Protein AF-A0A8H6PD65-F1 (afdb_monomer_lite)

Radius of gyration: 14.55 Å; chains: 1; bounding box: 28×23×47 Å

Foldseek 3Di:
DLVPDDPVDDNLVSLVVLLVVLLVVLVVCVVVLVLVSSLVSLVSSCVSPVEPNLSSLLSNLVSCVSVVVLVVSLVSLVSSCVRHPCPDPSNVSSVVSNVVSVVSVVVVD

pLDDT: mean 91.51, std 6.31, range [61.69, 97.69]

Sequence (109 aa):
MALSRPGWEPVNLVRDELSGLYANRSQAYMAQQAWPEGMIDAKASCDCKPVANVKAWWRAGKCLAEMGRWEEAKTILERGLDVEGKTGEGGKELGSLLEEVEQRLQKSA

InterPro domains:
  IPR011990 Tetratricopeptide-like helical domain superfamily [G3DSA:1.25.40.10] (9-109)
  IPR011990 Tetratricopeptide-like helical domain superfamily [SSF48452] (21-94)

Structure (mmCIF, N/CA/C/O backbone):
data_AF-A0A8H6PD65-F1
#
_entry.id   AF-A0A8H6PD65-F1
#
loop_
_atom_site.group_PDB
_atom_site.id
_atom_site.type_symbol
_atom_site.label_atom_id
_atom_site.label_alt_id
_atom_site.label_comp_id
_atom_site.label_asym_id
_atom_site.label_entity_id
_atom_site.label_seq_id
_atom_site.pdbx_PDB_ins_code
_atom_site.Cartn_x
_atom_site.Cartn_y
_atom_site.Cartn_z
_atom_site.occupancy
_atom_site.B_iso_or_equiv
_atom_site.auth_seq_id
_atom_site.auth_comp_id
_atom_site.auth_asym_id
_atom_site.auth_atom_id
_atom_site.pdbx_PDB_model_num
ATOM 1 N N . MET A 1 1 ? 3.379 2.632 -24.706 1.00 64.88 1 MET A N 1
ATOM 2 C CA . MET A 1 1 ? 3.125 2.866 -23.268 1.00 64.88 1 MET A CA 1
ATOM 3 C C . MET A 1 1 ? 2.822 1.515 -22.642 1.00 64.88 1 MET A C 1
ATOM 5 O O . MET A 1 1 ? 1.927 0.879 -23.167 1.00 64.88 1 MET A O 1
ATOM 9 N N . ALA A 1 2 ? 3.569 1.059 -21.631 1.00 76.62 2 ALA A N 1
ATOM 10 C CA . ALA A 1 2 ? 3.418 -0.171 -20.832 1.00 76.62 2 ALA A CA 1
ATOM 11 C C . ALA A 1 2 ? 2.586 -1.342 -21.416 1.00 76.62 2 ALA A C 1
ATOM 13 O O . ALA A 1 2 ? 3.149 -2.364 -21.789 1.00 76.62 2 ALA A O 1
ATOM 14 N N . LEU A 1 3 ? 1.257 -1.206 -21.527 1.00 80.94 3 LEU A N 1
ATOM 15 C CA . LEU A 1 3 ? 0.339 -2.215 -22.089 1.00 80.94 3 LEU A CA 1
ATOM 16 C C . LEU A 1 3 ? 0.468 -2.440 -23.605 1.00 80.94 3 LEU A C 1
ATOM 18 O O . LEU A 1 3 ? 0.057 -3.474 -24.115 1.00 80.94 3 LEU A O 1
ATOM 22 N N . SER A 1 4 ? 1.021 -1.475 -24.336 1.00 87.56 4 SER A N 1
ATOM 23 C CA . SER A 1 4 ? 1.242 -1.546 -25.783 1.00 87.56 4 SER A CA 1
ATOM 24 C C . SER A 1 4 ? 2.636 -2.074 -26.144 1.00 87.56 4 SER A C 1
ATOM 26 O O . SER A 1 4 ? 3.071 -1.894 -27.282 1.00 87.56 4 SER A O 1
ATOM 28 N N . ARG A 1 5 ? 3.389 -2.607 -25.171 1.00 84.25 5 ARG A N 1
ATOM 29 C CA . ARG A 1 5 ? 4.723 -3.164 -25.413 1.00 84.25 5 ARG A CA 1
ATOM 30 C C . ARG A 1 5 ? 4.602 -4.533 -26.102 1.00 84.25 5 ARG A C 1
ATOM 32 O O . ARG A 1 5 ? 3.703 -5.300 -25.754 1.00 84.25 5 ARG A O 1
ATOM 39 N N . PRO A 1 6 ? 5.465 -4.856 -27.080 1.00 87.75 6 PRO A N 1
ATOM 40 C CA . PRO A 1 6 ? 5.439 -6.158 -27.737 1.00 87.75 6 PRO A CA 1
ATOM 41 C C . PRO A 1 6 ? 5.691 -7.312 -26.758 1.00 87.75 6 PRO A C 1
ATOM 43 O O . PRO A 1 6 ? 6.579 -7.238 -25.915 1.00 87.75 6 PRO A O 1
ATOM 46 N N . GLY A 1 7 ? 4.959 -8.419 -26.908 1.00 84.69 7 GLY A N 1
ATOM 47 C CA . GLY A 1 7 ? 5.035 -9.562 -25.983 1.00 84.69 7 GLY A CA 1
ATOM 48 C C . GLY A 1 7 ? 6.356 -10.344 -25.994 1.00 84.69 7 GLY A C 1
ATOM 49 O O . GLY A 1 7 ? 6.547 -11.214 -25.152 1.00 84.69 7 GLY A O 1
ATOM 50 N N . TRP A 1 8 ? 7.259 -10.055 -26.935 1.00 88.56 8 TRP A N 1
ATOM 51 C CA . TRP A 1 8 ? 8.604 -10.638 -26.984 1.00 88.56 8 TRP A CA 1
ATOM 52 C C . TRP A 1 8 ? 9.633 -9.850 -26.157 1.00 88.56 8 TRP A C 1
ATOM 54 O O . TRP A 1 8 ? 10.756 -10.317 -25.978 1.00 88.56 8 TRP A O 1
ATOM 64 N N . GLU A 1 9 ? 9.281 -8.663 -25.656 1.00 89.56 9 GLU A N 1
ATOM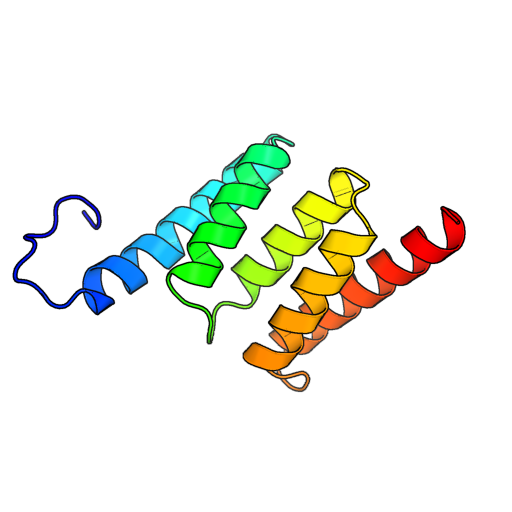 65 C CA . GLU A 1 9 ? 10.161 -7.875 -24.795 1.00 89.56 9 GLU A CA 1
ATOM 66 C C . GLU A 1 9 ? 10.194 -8.408 -23.351 1.00 89.56 9 GLU A C 1
ATOM 68 O O . GLU A 1 9 ? 9.246 -9.052 -22.892 1.00 89.56 9 GLU A O 1
ATOM 73 N N . PRO A 1 10 ? 11.258 -8.104 -22.582 1.00 90.12 10 PRO A N 1
ATOM 74 C CA . PRO A 1 10 ? 11.329 -8.474 -21.175 1.00 90.12 10 PRO A CA 1
ATOM 75 C C . PRO A 1 10 ? 10.150 -7.921 -20.364 1.00 90.12 10 PRO A C 1
ATOM 77 O O . PRO A 1 10 ? 9.956 -6.709 -20.255 1.00 90.12 10 PRO A O 1
ATOM 80 N N . VAL A 1 11 ? 9.415 -8.821 -19.707 1.00 88.06 11 VAL A N 1
ATOM 81 C CA . VAL A 1 11 ? 8.220 -8.501 -18.902 1.00 88.06 11 VAL A CA 1
ATOM 82 C C . VAL A 1 11 ? 8.515 -7.493 -17.784 1.00 88.06 11 VAL A C 1
ATOM 84 O O . VAL A 1 11 ? 7.639 -6.721 -17.398 1.00 88.06 11 VAL A O 1
ATOM 87 N N . ASN A 1 12 ? 9.753 -7.447 -17.288 1.00 88.81 12 ASN A N 1
ATOM 88 C CA . ASN A 1 12 ? 10.156 -6.507 -16.241 1.00 88.81 12 ASN A CA 1
ATOM 89 C C . ASN A 1 12 ? 9.974 -5.042 -16.662 1.00 88.81 12 ASN A C 1
ATOM 91 O O . ASN A 1 12 ? 9.527 -4.245 -15.847 1.00 88.81 12 ASN A O 1
ATOM 95 N N . LEU A 1 13 ? 10.215 -4.705 -17.935 1.00 88.50 13 LEU A N 1
ATOM 96 C CA . LEU A 1 13 ? 10.014 -3.342 -18.440 1.00 88.50 13 LEU A CA 1
ATOM 97 C C . LEU A 1 13 ? 8.540 -2.930 -18.351 1.00 88.50 13 LEU A C 1
ATOM 99 O O . LEU A 1 13 ? 8.219 -1.826 -17.918 1.00 88.50 13 LEU A O 1
ATOM 103 N N . VAL A 1 14 ? 7.638 -3.848 -18.710 1.00 90.88 14 VAL A N 1
ATOM 104 C CA . VAL A 1 14 ? 6.190 -3.642 -18.584 1.00 90.88 14 VAL A CA 1
ATOM 105 C C . VAL A 1 14 ? 5.806 -3.474 -17.114 1.00 90.88 14 VAL A C 1
ATOM 107 O O . VAL A 1 14 ? 5.077 -2.546 -16.778 1.00 90.88 14 VAL A O 1
ATOM 110 N N . ARG A 1 15 ? 6.306 -4.341 -16.225 1.00 90.38 15 ARG A N 1
ATOM 111 C CA . ARG A 1 15 ? 5.983 -4.305 -14.788 1.00 90.38 15 ARG A CA 1
ATOM 112 C C . ARG A 1 15 ? 6.464 -3.030 -14.107 1.00 90.38 15 ARG A C 1
ATOM 114 O O . ARG A 1 15 ? 5.715 -2.460 -13.315 1.00 90.38 15 ARG A O 1
ATOM 121 N N . ASP A 1 16 ? 7.668 -2.565 -14.425 1.00 89.88 16 ASP A N 1
ATOM 122 C CA . ASP A 1 16 ? 8.207 -1.329 -13.862 1.00 89.88 16 ASP A CA 1
ATOM 123 C C . ASP A 1 16 ? 7.357 -0.122 -14.278 1.00 89.88 16 ASP A C 1
ATOM 125 O O . ASP A 1 16 ? 6.920 0.640 -13.413 1.00 89.88 16 ASP A O 1
ATOM 129 N N . GLU A 1 17 ? 7.030 0.011 -15.568 1.00 90.81 17 GLU A N 1
ATOM 130 C CA . GLU A 1 17 ? 6.158 1.090 -16.051 1.00 90.81 17 GLU A CA 1
ATOM 131 C C . GLU A 1 17 ? 4.745 1.006 -15.442 1.00 90.81 17 GLU A C 1
ATOM 133 O O . GLU A 1 17 ? 4.198 2.012 -14.983 1.00 90.81 17 GLU A O 1
ATOM 138 N N . LEU A 1 18 ? 4.157 -0.195 -15.391 1.00 92.44 18 LEU A N 1
ATOM 139 C CA . LEU A 1 18 ? 2.821 -0.412 -14.831 1.00 92.44 18 LEU A CA 1
ATOM 140 C C . LEU A 1 18 ? 2.749 -0.087 -13.341 1.00 92.44 18 LEU A C 1
ATOM 142 O O . LEU A 1 18 ? 1.769 0.517 -12.908 1.00 92.44 18 LEU A O 1
ATOM 146 N N . SER A 1 19 ? 3.772 -0.441 -12.558 1.00 93.56 19 SER A N 1
ATOM 147 C CA . SER A 1 19 ? 3.779 -0.186 -11.114 1.00 93.56 19 SER A CA 1
ATOM 148 C C . SER A 1 19 ? 3.584 1.299 -10.792 1.00 93.56 19 SER A C 1
ATOM 150 O O . SER A 1 19 ? 2.754 1.639 -9.944 1.00 93.56 19 SER A O 1
ATOM 152 N N . GLY A 1 20 ? 4.268 2.186 -11.522 1.00 91.94 20 GLY A N 1
ATOM 153 C CA . GLY A 1 20 ? 4.154 3.634 -11.360 1.00 91.94 20 GLY A CA 1
ATOM 154 C C . GLY A 1 20 ? 2.798 4.169 -11.814 1.00 91.94 20 GLY A C 1
ATOM 155 O O . GLY A 1 20 ? 2.189 4.985 -11.121 1.00 91.94 20 GLY A O 1
ATOM 156 N N . LEU A 1 21 ? 2.287 3.677 -12.947 1.00 94.12 21 LEU A N 1
ATOM 157 C CA . LEU A 1 21 ? 0.979 4.078 -13.471 1.00 94.12 21 LEU A CA 1
ATOM 158 C C . LEU A 1 21 ? -0.159 3.702 -12.515 1.00 94.12 21 LEU A C 1
ATOM 160 O O . LEU A 1 21 ? -0.987 4.555 -12.194 1.00 94.12 21 LEU A O 1
ATOM 164 N N . TYR A 1 22 ? -0.169 2.467 -12.009 1.00 96.00 22 TYR A N 1
ATOM 165 C CA . TYR A 1 22 ? -1.160 2.020 -11.031 1.00 96.00 22 TYR A CA 1
ATOM 166 C C . TYR A 1 22 ? -1.051 2.788 -9.710 1.00 96.00 22 TYR A C 1
ATOM 168 O O . TYR A 1 22 ? -2.066 3.212 -9.164 1.00 96.00 22 TYR A O 1
ATOM 176 N N . ALA A 1 23 ? 0.164 3.056 -9.222 1.00 94.56 23 ALA A N 1
ATOM 177 C CA . ALA A 1 23 ? 0.362 3.841 -8.004 1.00 94.56 23 ALA A CA 1
ATOM 178 C C . ALA A 1 23 ? -0.186 5.275 -8.134 1.00 94.56 23 ALA A C 1
ATOM 180 O O . ALA A 1 23 ? -0.818 5.790 -7.208 1.00 94.56 23 ALA A O 1
ATOM 181 N N . ASN A 1 24 ? 0.035 5.915 -9.285 1.00 95.25 24 ASN A N 1
ATOM 182 C CA . ASN A 1 24 ? -0.453 7.266 -9.555 1.00 95.25 24 ASN A CA 1
ATOM 183 C C . ASN A 1 24 ? -1.975 7.296 -9.727 1.00 95.25 24 ASN A C 1
ATOM 185 O O . ASN A 1 24 ? -2.637 8.186 -9.194 1.00 95.25 24 ASN A O 1
ATOM 189 N N . ARG A 1 25 ? -2.544 6.308 -10.429 1.00 96.12 25 ARG A N 1
ATOM 190 C CA . ARG A 1 25 ? -3.996 6.202 -10.612 1.00 96.12 25 ARG A CA 1
ATOM 191 C C . ARG A 1 25 ? -4.712 5.905 -9.292 1.00 96.12 25 ARG A C 1
ATOM 193 O O . ARG A 1 25 ? -5.695 6.571 -8.984 1.00 96.12 25 ARG A O 1
ATOM 200 N N . SER A 1 26 ? -4.142 5.035 -8.456 1.00 96.94 26 SER A N 1
ATOM 201 C CA . SER A 1 26 ? -4.598 4.803 -7.080 1.00 96.94 26 SER A CA 1
ATOM 202 C C . SER A 1 26 ? -4.657 6.105 -6.274 1.00 96.94 26 SER A C 1
ATOM 204 O O . SER A 1 26 ? -5.675 6.404 -5.655 1.00 96.94 26 SER A O 1
ATOM 206 N N . GLN A 1 27 ? -3.615 6.941 -6.343 1.00 95.94 27 GLN A N 1
ATOM 207 C CA . GLN A 1 27 ? -3.611 8.240 -5.663 1.00 95.94 27 GLN A CA 1
ATOM 208 C C . GLN A 1 27 ? -4.724 9.176 -6.157 1.00 95.94 27 GLN A C 1
ATOM 210 O O . GLN A 1 27 ? -5.339 9.874 -5.351 1.00 95.94 27 GLN A O 1
ATOM 215 N N . ALA A 1 28 ? -4.997 9.191 -7.463 1.00 97.56 28 ALA A N 1
ATOM 216 C CA . ALA A 1 28 ? -6.082 9.987 -8.031 1.00 97.56 28 ALA A CA 1
ATOM 217 C C . ALA A 1 28 ? -7.468 9.491 -7.579 1.00 97.56 28 ALA A C 1
ATOM 219 O O . ALA A 1 28 ? -8.358 10.305 -7.333 1.00 97.56 28 ALA A O 1
ATOM 220 N N . TYR A 1 29 ? -7.653 8.177 -7.426 1.00 97.69 29 TYR A N 1
ATOM 221 C CA . TYR A 1 29 ? -8.882 7.614 -6.863 1.00 97.69 29 TYR A CA 1
ATOM 222 C C . TYR A 1 29 ? -9.039 7.932 -5.375 1.00 97.69 29 TYR A C 1
ATOM 224 O O . TYR A 1 29 ? -10.119 8.338 -4.955 1.00 97.69 29 TYR A O 1
ATOM 232 N N . MET A 1 30 ? -7.959 7.863 -4.593 1.00 96.69 30 MET A N 1
ATOM 233 C CA . MET A 1 30 ? -7.975 8.276 -3.184 1.00 96.69 30 MET A CA 1
ATOM 234 C C . MET A 1 30 ? -8.374 9.746 -3.015 1.00 96.69 30 MET A C 1
ATOM 236 O O . MET A 1 30 ? -9.151 10.068 -2.122 1.00 96.69 30 MET A O 1
ATOM 240 N N . ALA A 1 31 ? -7.894 10.638 -3.889 1.00 96.56 31 ALA A N 1
ATOM 241 C CA . ALA A 1 31 ? -8.279 12.052 -3.868 1.00 96.56 31 ALA A CA 1
ATOM 242 C C . ALA A 1 31 ? -9.780 12.270 -4.147 1.00 96.56 31 ALA A C 1
ATOM 244 O O . ALA A 1 31 ? -10.358 13.243 -3.674 1.00 96.56 31 ALA A O 1
ATOM 245 N N . GLN A 1 32 ? -10.409 11.353 -4.885 1.00 97.06 32 GLN A N 1
ATOM 246 C CA . GLN A 1 32 ? -11.848 11.338 -5.160 1.00 97.06 32 GLN A CA 1
ATOM 247 C C . GLN A 1 32 ? -12.646 10.520 -4.133 1.00 97.06 32 GLN A C 1
ATOM 249 O O . GLN A 1 32 ? -13.851 10.364 -4.298 1.00 97.06 32 GLN A O 1
ATOM 254 N N . GLN A 1 33 ? -11.992 9.978 -3.098 1.00 95.12 33 GLN A N 1
ATOM 255 C CA . GLN A 1 33 ? -12.591 9.058 -2.122 1.00 95.12 33 GLN A CA 1
ATOM 256 C C . GLN A 1 33 ? -13.180 7.779 -2.756 1.00 95.12 33 GLN A C 1
ATOM 258 O O . GLN A 1 33 ? -14.012 7.097 -2.161 1.00 95.12 33 GLN A O 1
ATOM 263 N N . ALA A 1 34 ? -12.711 7.417 -3.953 1.00 97.00 34 ALA A N 1
ATOM 264 C CA . ALA A 1 34 ? -13.026 6.166 -4.634 1.00 97.00 34 ALA A CA 1
ATOM 265 C C . ALA A 1 34 ? -12.128 5.042 -4.081 1.00 97.00 34 ALA A C 1
ATOM 267 O O . ALA A 1 34 ? -11.155 4.605 -4.703 1.00 97.00 34 ALA A O 1
ATOM 268 N N . TRP A 1 35 ? -12.388 4.644 -2.832 1.00 96.25 35 TRP A N 1
ATOM 269 C CA . TRP A 1 35 ? -11.543 3.704 -2.085 1.00 96.25 35 TRP A CA 1
ATOM 270 C C . TRP A 1 35 ? -11.456 2.294 -2.694 1.00 96.25 35 TRP A C 1
ATOM 272 O O . TRP A 1 35 ? -10.351 1.742 -2.698 1.00 96.25 35 TRP A O 1
ATOM 282 N N . PRO A 1 36 ? -12.541 1.689 -3.221 1.00 96.12 36 PRO A N 1
ATOM 283 C CA . PRO A 1 36 ? -12.466 0.367 -3.843 1.00 96.12 36 PRO A CA 1
ATOM 284 C C . PRO A 1 36 ? -11.536 0.339 -5.063 1.00 96.12 36 PRO A C 1
ATOM 286 O O . PRO A 1 36 ? -10.672 -0.534 -5.167 1.00 96.12 36 PRO A O 1
ATOM 289 N N . GLU A 1 37 ? -11.663 1.319 -5.954 1.00 95.88 37 GLU A N 1
ATOM 290 C CA . GLU A 1 37 ? -10.851 1.462 -7.161 1.00 95.88 37 GLU A CA 1
ATOM 291 C C . GLU A 1 37 ? -9.395 1.770 -6.802 1.00 95.88 37 GLU A C 1
ATOM 293 O O . GLU A 1 37 ? -8.471 1.136 -7.321 1.00 95.88 37 GLU A O 1
ATOM 298 N N . GLY A 1 38 ? -9.187 2.682 -5.846 1.00 96.44 38 GLY A N 1
ATOM 299 C CA . GLY A 1 38 ? -7.864 3.018 -5.325 1.00 96.44 38 GLY A CA 1
ATOM 300 C C . GLY A 1 38 ? -7.141 1.818 -4.710 1.00 96.44 38 GLY A C 1
ATOM 301 O O . GLY A 1 38 ? -5.934 1.664 -4.911 1.00 96.44 38 GLY A O 1
ATOM 302 N N . MET A 1 39 ? -7.874 0.941 -4.019 1.00 96.31 39 MET A N 1
ATOM 303 C CA . MET A 1 39 ? -7.348 -0.287 -3.419 1.00 96.31 39 MET A CA 1
ATOM 304 C C . MET A 1 39 ? -6.913 -1.305 -4.476 1.00 96.31 39 MET A C 1
ATOM 306 O O . MET A 1 39 ? -5.826 -1.872 -4.356 1.00 96.31 39 MET A O 1
ATOM 310 N N . ILE A 1 40 ? -7.727 -1.522 -5.514 1.00 96.56 40 ILE A N 1
ATOM 311 C CA . ILE A 1 40 ? -7.405 -2.462 -6.598 1.00 96.56 40 ILE A CA 1
ATOM 312 C C . ILE A 1 40 ? -6.141 -2.009 -7.331 1.00 96.56 40 ILE A C 1
ATOM 314 O O . ILE A 1 40 ? -5.232 -2.811 -7.547 1.00 96.56 40 ILE A O 1
ATOM 318 N N . ASP A 1 41 ? -6.041 -0.718 -7.646 1.00 96.31 41 ASP A N 1
ATOM 319 C CA . ASP A 1 41 ? -4.858 -0.163 -8.299 1.00 96.31 41 ASP A CA 1
ATOM 320 C C . ASP A 1 41 ? -3.614 -0.225 -7.408 1.00 96.31 41 ASP A C 1
ATOM 322 O O . ASP A 1 41 ? -2.528 -0.565 -7.878 1.00 96.31 41 ASP A O 1
ATOM 326 N N . ALA A 1 42 ? -3.750 0.054 -6.111 1.00 96.06 42 ALA A N 1
ATOM 327 C CA . ALA A 1 42 ? -2.632 -0.059 -5.182 1.00 96.06 42 ALA A CA 1
ATOM 328 C C . ALA A 1 42 ? -2.111 -1.504 -5.105 1.00 96.06 42 ALA A C 1
ATOM 330 O O . ALA A 1 42 ? -0.903 -1.723 -5.202 1.00 96.06 42 ALA A O 1
ATOM 331 N N . LYS A 1 43 ? -3.011 -2.496 -5.027 1.00 95.06 43 LYS A N 1
ATOM 332 C CA . LYS A 1 43 ? -2.647 -3.922 -5.064 1.00 95.06 43 LYS A CA 1
ATOM 333 C C . LYS A 1 43 ? -1.970 -4.308 -6.377 1.00 95.06 43 LYS A C 1
ATOM 335 O O . LYS A 1 43 ? -0.907 -4.920 -6.345 1.00 95.06 43 LYS A O 1
ATOM 340 N N . ALA A 1 44 ? -2.518 -3.884 -7.515 1.00 95.38 44 ALA A N 1
ATOM 341 C CA . ALA A 1 44 ? -1.913 -4.139 -8.821 1.00 95.38 44 ALA A CA 1
ATOM 342 C C . ALA A 1 44 ? -0.502 -3.531 -8.931 1.00 95.38 44 ALA A C 1
ATOM 344 O O . ALA A 1 44 ? 0.393 -4.139 -9.519 1.00 95.38 44 ALA A O 1
ATOM 345 N N . SER A 1 45 ? -0.274 -2.357 -8.329 1.00 95.25 45 SER A N 1
ATOM 346 C CA . SER A 1 45 ? 1.058 -1.749 -8.242 1.00 95.25 45 SER A CA 1
ATOM 347 C C . SER A 1 45 ? 2.028 -2.590 -7.400 1.00 95.25 45 SER A C 1
ATOM 349 O O . SER A 1 45 ? 3.147 -2.847 -7.854 1.00 95.25 45 SER A O 1
ATOM 351 N N . CYS A 1 46 ? 1.598 -3.071 -6.226 1.00 93.81 46 CYS A N 1
ATOM 352 C CA . CYS A 1 46 ? 2.382 -3.980 -5.379 1.00 93.81 46 CYS A CA 1
ATOM 353 C C . CYS A 1 46 ? 2.718 -5.294 -6.102 1.00 93.81 46 CYS A C 1
ATOM 355 O O . CYS A 1 46 ? 3.855 -5.755 -6.045 1.00 93.81 46 CYS A O 1
ATOM 357 N N . ASP A 1 47 ? 1.764 -5.874 -6.832 1.00 92.19 47 ASP A N 1
ATOM 358 C CA . ASP A 1 47 ? 1.984 -7.106 -7.595 1.00 92.19 47 ASP A CA 1
ATOM 359 C C . ASP A 1 47 ? 2.952 -6.884 -8.765 1.00 92.19 47 ASP A C 1
ATOM 361 O O . ASP A 1 47 ? 3.790 -7.738 -9.067 1.00 92.19 47 ASP A O 1
ATOM 365 N N . CYS A 1 48 ? 2.896 -5.717 -9.416 1.00 92.38 48 CYS A N 1
ATOM 366 C CA . CYS A 1 48 ? 3.844 -5.359 -10.469 1.00 92.38 48 CYS A CA 1
ATOM 367 C C . CYS A 1 48 ? 5.265 -5.224 -9.915 1.00 92.38 48 CYS A C 1
ATOM 369 O O . CYS A 1 48 ? 6.188 -5.812 -10.484 1.00 92.38 48 CYS A O 1
ATOM 371 N N . LYS A 1 49 ? 5.427 -4.499 -8.804 1.00 91.81 49 LYS A N 1
ATOM 372 C CA . LYS A 1 49 ? 6.713 -4.246 -8.155 1.00 91.81 49 LYS A CA 1
ATOM 373 C C . LYS A 1 49 ? 6.555 -4.316 -6.630 1.00 91.81 49 LYS A C 1
ATOM 375 O O . LYS A 1 49 ? 6.135 -3.325 -6.030 1.00 91.81 49 LYS A O 1
ATOM 380 N N . PRO A 1 50 ? 6.891 -5.463 -6.011 1.00 86.50 50 PRO A N 1
ATOM 381 C CA . PRO A 1 50 ? 6.666 -5.659 -4.581 1.00 86.50 50 PRO A CA 1
ATOM 382 C C . PRO A 1 50 ? 7.715 -4.977 -3.700 1.00 86.50 50 PRO A C 1
ATOM 384 O O . PRO A 1 50 ? 7.380 -4.630 -2.575 1.00 86.50 50 PRO A O 1
ATOM 387 N N . VAL A 1 51 ? 8.943 -4.790 -4.205 1.00 88.31 51 VAL A N 1
ATOM 388 C CA . VAL A 1 51 ? 10.093 -4.218 -3.479 1.00 88.31 51 VAL A CA 1
ATOM 389 C C . VAL A 1 51 ? 10.372 -2.790 -3.950 1.00 88.31 51 VAL A C 1
ATOM 391 O O . VAL A 1 51 ? 10.292 -2.506 -5.150 1.00 88.31 51 VAL A O 1
ATOM 394 N N . ALA A 1 52 ? 10.784 -1.919 -3.028 1.00 86.44 52 ALA A N 1
ATOM 395 C CA . ALA A 1 52 ? 11.019 -0.495 -3.253 1.00 86.44 52 ALA A CA 1
ATOM 396 C C . ALA A 1 52 ? 9.754 0.246 -3.730 1.00 86.44 52 ALA A C 1
ATOM 398 O O . ALA A 1 52 ? 9.827 1.180 -4.533 1.00 86.44 52 ALA A O 1
ATOM 399 N N . ASN A 1 53 ? 8.585 -0.184 -3.249 1.00 89.88 53 ASN A N 1
ATOM 400 C CA . ASN A 1 53 ? 7.269 0.356 -3.578 1.00 89.88 53 ASN A CA 1
ATOM 401 C C . ASN A 1 53 ? 6.405 0.596 -2.327 1.00 89.88 53 ASN A C 1
ATOM 403 O O . ASN A 1 53 ? 5.202 0.329 -2.294 1.00 89.88 53 ASN A O 1
ATOM 407 N N . VAL A 1 54 ? 7.022 1.163 -1.290 1.00 92.50 54 VAL A N 1
ATOM 408 C CA . VAL A 1 54 ? 6.381 1.549 -0.020 1.00 92.50 54 VAL A CA 1
ATOM 409 C C . VAL A 1 54 ? 5.049 2.278 -0.230 1.00 92.50 54 VAL A C 1
ATOM 411 O O . VAL A 1 54 ? 4.047 1.968 0.411 1.00 92.50 54 VAL A O 1
ATOM 414 N N . LYS A 1 55 ? 5.006 3.240 -1.160 1.00 92.69 55 LYS A N 1
ATOM 415 C CA . LYS A 1 55 ? 3.814 4.069 -1.374 1.00 92.69 55 LYS A CA 1
ATOM 416 C C . LYS A 1 55 ? 2.618 3.259 -1.876 1.00 92.69 55 LYS A C 1
ATOM 418 O O . LYS A 1 55 ? 1.490 3.632 -1.577 1.00 92.69 55 LYS A O 1
ATOM 423 N N . ALA A 1 56 ? 2.819 2.195 -2.654 1.00 94.75 56 ALA A N 1
ATOM 424 C CA . ALA A 1 56 ? 1.708 1.345 -3.083 1.00 94.75 56 ALA A CA 1
ATOM 425 C C . ALA A 1 56 ? 1.126 0.559 -1.901 1.00 94.75 56 ALA A C 1
ATOM 427 O O . ALA A 1 56 ? -0.089 0.580 -1.706 1.00 94.75 56 ALA A O 1
ATOM 428 N N . TRP A 1 57 ? 1.986 -0.022 -1.056 1.00 95.25 57 TRP A N 1
ATOM 429 C CA . TRP A 1 57 ? 1.572 -0.707 0.173 1.00 95.25 57 TRP A CA 1
ATOM 430 C C . TRP A 1 57 ? 0.796 0.222 1.110 1.00 95.25 57 TRP A C 1
ATOM 432 O O . TRP A 1 57 ? -0.281 -0.134 1.592 1.00 95.25 57 TRP A O 1
ATOM 442 N N . TRP A 1 58 ? 1.291 1.449 1.293 1.00 95.69 58 TRP A N 1
ATOM 443 C CA . TRP A 1 58 ? 0.642 2.452 2.134 1.00 95.69 58 TRP A CA 1
ATOM 444 C C . TRP A 1 58 ? -0.738 2.842 1.595 1.00 95.69 58 TRP A C 1
ATOM 446 O O . TRP A 1 58 ? -1.719 2.853 2.337 1.00 95.69 58 TRP A O 1
ATOM 456 N N . ARG A 1 59 ? -0.850 3.095 0.282 1.00 96.25 59 ARG A N 1
ATOM 457 C CA . ARG A 1 59 ? -2.136 3.418 -0.359 1.00 96.25 59 ARG A CA 1
ATOM 458 C C . ARG A 1 59 ? -3.133 2.265 -0.255 1.00 96.25 59 ARG A C 1
ATOM 460 O O . ARG A 1 59 ? -4.302 2.516 0.026 1.00 96.25 59 ARG A O 1
ATOM 467 N N . ALA A 1 60 ? -2.684 1.020 -0.429 1.00 95.94 60 ALA A N 1
ATOM 468 C CA . ALA A 1 60 ? -3.535 -0.161 -0.288 1.00 95.94 60 ALA A CA 1
ATOM 469 C C . ALA A 1 60 ? -4.093 -0.284 1.139 1.00 95.94 60 ALA A C 1
ATOM 471 O O . ALA A 1 60 ? -5.302 -0.452 1.312 1.00 95.94 60 ALA A O 1
ATOM 472 N N . GLY A 1 61 ? -3.229 -0.138 2.151 1.00 95.75 61 GLY A N 1
ATOM 473 C CA . GLY A 1 61 ? -3.629 -0.150 3.558 1.00 95.75 61 GLY A CA 1
ATOM 474 C C . GLY A 1 61 ? -4.583 0.994 3.903 1.00 95.75 61 GLY A C 1
ATOM 475 O O . GLY A 1 61 ? -5.626 0.759 4.509 1.00 95.75 61 GLY A O 1
ATOM 476 N N . LYS A 1 62 ? -4.290 2.217 3.442 1.00 96.38 62 LYS A N 1
ATOM 477 C CA . LYS A 1 62 ? -5.137 3.390 3.694 1.00 96.38 62 LYS A CA 1
ATOM 478 C C . LYS A 1 62 ? -6.519 3.242 3.059 1.00 96.38 62 LYS A C 1
ATOM 480 O O . LYS A 1 62 ? -7.509 3.503 3.727 1.00 96.38 62 LYS A O 1
ATOM 485 N N . CYS A 1 63 ? -6.616 2.762 1.818 1.00 96.94 63 CYS A N 1
ATOM 486 C CA . CYS A 1 63 ? -7.918 2.526 1.186 1.00 96.94 63 CYS A CA 1
ATOM 487 C C . CYS A 1 63 ? -8.754 1.485 1.948 1.00 96.94 63 CYS A C 1
ATOM 489 O O . CYS A 1 63 ? -9.959 1.660 2.099 1.00 96.94 63 CYS A O 1
ATOM 491 N N . LEU A 1 64 ? -8.134 0.406 2.443 1.00 95.69 64 LEU A N 1
ATOM 492 C CA . LEU A 1 64 ? -8.837 -0.601 3.249 1.00 95.69 64 LEU A CA 1
ATOM 493 C C . LEU A 1 64 ? -9.299 -0.050 4.598 1.00 95.69 64 LEU A C 1
ATOM 495 O O . LEU A 1 64 ? -10.425 -0.331 5.009 1.00 95.69 64 LEU A O 1
ATOM 499 N N . ALA A 1 65 ? -8.464 0.766 5.240 1.00 95.19 65 ALA A N 1
ATOM 500 C CA . ALA A 1 65 ? -8.799 1.462 6.475 1.00 95.19 65 ALA A CA 1
ATOM 501 C C . ALA A 1 65 ? -10.019 2.384 6.293 1.00 95.19 65 ALA A C 1
ATOM 503 O O . ALA A 1 65 ? -10.969 2.305 7.065 1.00 95.19 65 ALA A O 1
ATOM 504 N N . GLU A 1 66 ? -10.053 3.191 5.228 1.00 95.19 66 GLU A N 1
ATOM 505 C CA . GLU A 1 66 ? -11.190 4.084 4.938 1.00 95.19 66 GLU A CA 1
ATOM 506 C C . GLU A 1 66 ? -12.479 3.321 4.576 1.00 95.19 66 GLU A C 1
ATOM 508 O O . GLU A 1 66 ? -13.581 3.806 4.821 1.00 95.19 66 GLU A O 1
ATOM 513 N N . MET A 1 67 ? -12.368 2.093 4.058 1.00 94.00 67 MET A N 1
ATOM 514 C CA . MET A 1 67 ? -13.515 1.195 3.853 1.00 94.00 67 MET A CA 1
ATOM 515 C C . MET A 1 67 ? -13.974 0.477 5.136 1.00 94.00 67 MET A C 1
ATOM 517 O O . MET A 1 67 ? -14.914 -0.315 5.081 1.00 94.00 67 MET A O 1
ATOM 521 N N . GLY A 1 68 ? -13.308 0.686 6.277 1.00 92.88 68 GLY A N 1
ATOM 522 C CA . GLY A 1 68 ? -13.594 -0.015 7.532 1.00 92.88 68 GLY A CA 1
ATOM 523 C C . GLY A 1 68 ? -13.165 -1.488 7.544 1.00 92.88 68 GLY A C 1
ATOM 524 O O . GLY A 1 68 ? -13.527 -2.235 8.451 1.00 92.88 68 GLY A O 1
ATOM 525 N N . ARG A 1 69 ? -12.387 -1.932 6.550 1.00 94.81 69 ARG A N 1
ATOM 526 C CA . ARG A 1 69 ? -11.881 -3.309 6.429 1.00 94.81 69 ARG A CA 1
ATOM 527 C C . ARG A 1 69 ? -10.555 -3.440 7.173 1.00 94.81 69 ARG A C 1
ATOM 529 O O . ARG A 1 69 ? -9.501 -3.653 6.574 1.00 94.81 69 ARG A O 1
ATOM 536 N N . TRP A 1 70 ? -10.616 -3.264 8.489 1.00 94.19 70 TRP A N 1
ATOM 537 C CA . TRP A 1 70 ? -9.445 -3.115 9.357 1.00 94.19 70 TRP A CA 1
ATOM 538 C C . TRP A 1 70 ? -8.541 -4.356 9.399 1.00 94.19 70 TRP A C 1
ATOM 540 O O . TRP A 1 70 ? -7.322 -4.215 9.344 1.00 94.19 70 TRP A O 1
ATOM 550 N N . GLU A 1 71 ? -9.111 -5.565 9.434 1.00 94.00 71 GLU A N 1
ATOM 551 C CA . GLU A 1 71 ? -8.324 -6.811 9.433 1.00 94.00 71 GLU A CA 1
ATOM 552 C C . GLU A 1 71 ? -7.498 -6.960 8.152 1.00 94.00 71 GLU A C 1
ATOM 554 O O . GLU A 1 71 ? -6.301 -7.232 8.195 1.00 94.00 71 GLU A O 1
ATOM 559 N N . GLU A 1 72 ? -8.111 -6.702 6.997 1.00 94.62 72 GLU A N 1
ATOM 560 C CA . GLU A 1 72 ? -7.407 -6.766 5.717 1.00 94.62 72 GLU A CA 1
ATOM 561 C C . GLU A 1 72 ? -6.357 -5.664 5.583 1.00 94.62 72 GLU A C 1
ATOM 563 O O . GLU A 1 72 ? -5.281 -5.903 5.029 1.00 94.62 72 GLU A O 1
ATOM 568 N N . ALA A 1 73 ? -6.650 -4.460 6.089 1.00 94.81 73 ALA A N 1
ATOM 569 C CA . ALA A 1 73 ? -5.689 -3.364 6.122 1.00 94.81 73 ALA A CA 1
ATOM 570 C C . ALA A 1 73 ? -4.442 -3.763 6.924 1.00 94.81 73 ALA A C 1
ATOM 572 O O . ALA A 1 73 ? -3.324 -3.565 6.446 1.00 94.81 73 ALA A O 1
ATOM 573 N N . LYS A 1 74 ? -4.636 -4.394 8.090 1.00 95.44 74 LYS A N 1
ATOM 574 C CA . LYS A 1 74 ? -3.555 -4.916 8.931 1.00 95.44 74 LYS A CA 1
ATOM 575 C C . LYS A 1 74 ? -2.690 -5.914 8.159 1.00 95.44 74 LYS A C 1
ATOM 577 O O . LYS A 1 74 ? -1.488 -5.697 8.031 1.00 95.44 74 LYS A O 1
ATOM 582 N N . THR A 1 75 ? -3.300 -6.944 7.569 1.00 95.69 75 THR A N 1
ATOM 583 C CA . THR A 1 75 ? -2.564 -7.984 6.831 1.00 95.69 75 THR A CA 1
ATOM 584 C C . THR A 1 75 ? -1.745 -7.414 5.668 1.00 95.69 75 THR A C 1
ATOM 586 O O . THR A 1 75 ? -0.624 -7.858 5.418 1.00 95.69 75 THR A O 1
ATOM 589 N N . ILE A 1 76 ? -2.273 -6.422 4.942 1.00 94.75 76 ILE A N 1
ATOM 590 C CA . ILE A 1 76 ? -1.531 -5.789 3.842 1.00 94.75 76 ILE A CA 1
ATOM 591 C C . ILE A 1 76 ? -0.343 -4.976 4.350 1.00 94.75 76 ILE A C 1
ATOM 593 O O . ILE A 1 76 ? 0.728 -5.037 3.747 1.00 94.75 76 ILE A O 1
ATOM 597 N N . LEU A 1 77 ? -0.517 -4.217 5.430 1.00 94.50 77 LEU A N 1
ATOM 598 C CA . LEU A 1 77 ? 0.545 -3.383 5.987 1.00 94.50 77 LEU A CA 1
ATOM 599 C C . LEU A 1 77 ? 1.660 -4.225 6.616 1.00 94.50 77 LEU A C 1
ATOM 601 O O . LEU A 1 77 ? 2.831 -3.925 6.393 1.00 94.50 77 LEU A O 1
ATOM 605 N N . GLU A 1 78 ? 1.319 -5.314 7.309 1.00 94.75 78 GLU A N 1
ATOM 606 C CA . GLU A 1 78 ? 2.292 -6.295 7.811 1.00 94.75 78 GLU A CA 1
ATOM 607 C C . GLU A 1 78 ? 3.115 -6.890 6.664 1.00 94.75 78 GLU A C 1
ATOM 609 O O . GLU A 1 78 ? 4.345 -6.853 6.696 1.00 94.75 78 GLU A O 1
ATOM 614 N N . ARG A 1 79 ? 2.447 -7.328 5.588 1.00 93.62 79 ARG A N 1
ATOM 615 C CA . ARG A 1 79 ? 3.133 -7.838 4.395 1.00 93.62 79 ARG A CA 1
ATOM 616 C C . ARG A 1 79 ? 4.028 -6.780 3.745 1.00 93.62 79 ARG A C 1
ATOM 618 O O . ARG A 1 79 ? 5.128 -7.103 3.307 1.00 93.62 79 ARG A O 1
ATOM 625 N N . GLY A 1 80 ? 3.579 -5.527 3.681 1.00 91.94 80 GLY A N 1
ATOM 626 C CA . GLY A 1 80 ? 4.383 -4.416 3.173 1.00 91.94 80 GLY A CA 1
ATOM 627 C C . GLY A 1 80 ? 5.648 -4.183 4.004 1.00 91.94 80 GLY A C 1
ATOM 628 O O . GLY A 1 80 ? 6.723 -3.992 3.441 1.00 91.94 80 GLY A O 1
ATOM 629 N N . LEU A 1 81 ? 5.547 -4.265 5.334 1.00 92.81 81 LEU A N 1
ATOM 630 C CA . LEU A 1 81 ? 6.689 -4.142 6.247 1.00 92.81 81 LEU A CA 1
ATOM 631 C C . LEU A 1 81 ? 7.684 -5.297 6.122 1.00 92.81 81 LEU A C 1
ATOM 633 O O . LEU A 1 81 ? 8.890 -5.066 6.229 1.00 92.81 81 LEU A O 1
ATOM 637 N N . ASP A 1 82 ? 7.198 -6.516 5.892 1.00 92.25 82 ASP A N 1
ATOM 638 C CA . ASP A 1 82 ? 8.054 -7.687 5.687 1.00 92.25 82 A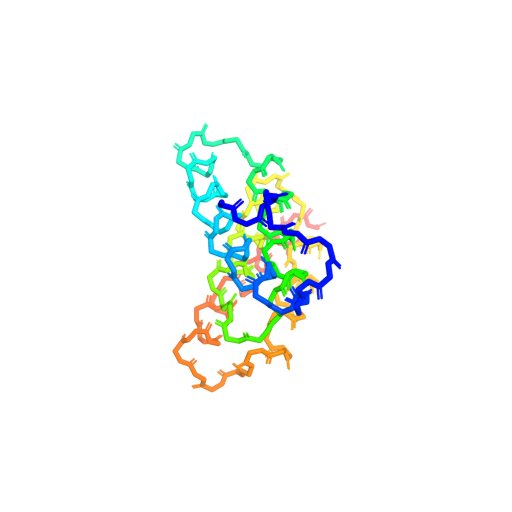SP A CA 1
ATOM 639 C C . ASP A 1 82 ? 8.857 -7.589 4.380 1.00 92.25 82 ASP A C 1
ATOM 641 O O . ASP A 1 8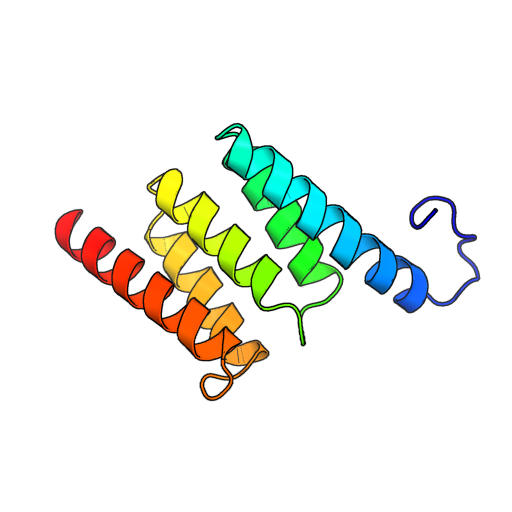2 ? 9.993 -8.057 4.317 1.00 92.25 82 ASP A O 1
ATOM 645 N N . VAL A 1 83 ? 8.291 -6.954 3.346 1.00 90.38 83 VAL A N 1
ATOM 646 C CA . VAL A 1 83 ? 8.935 -6.805 2.030 1.00 90.38 83 VAL A CA 1
ATOM 647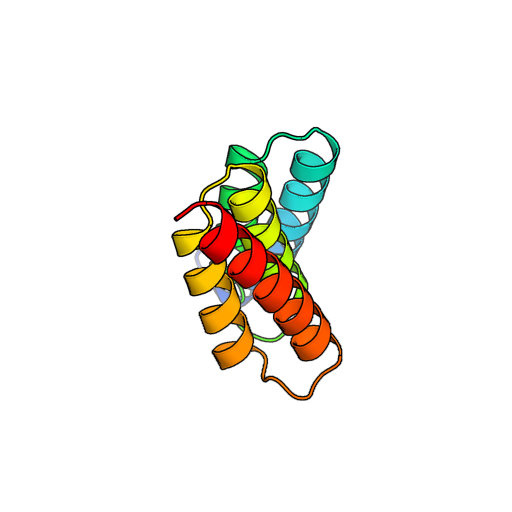 C C . VAL A 1 83 ? 9.857 -5.583 1.957 1.00 90.38 83 VAL A C 1
ATOM 649 O O . VAL A 1 83 ? 10.974 -5.691 1.457 1.00 90.38 83 VAL A O 1
ATOM 652 N N . GLU A 1 84 ? 9.409 -4.419 2.433 1.00 86.31 84 GLU A N 1
ATOM 653 C CA . GLU A 1 84 ? 10.165 -3.156 2.345 1.00 86.31 84 GLU A CA 1
ATOM 654 C C . GLU A 1 84 ? 11.181 -2.984 3.485 1.00 86.31 84 GLU A C 1
ATOM 656 O O . GLU A 1 84 ? 12.123 -2.196 3.381 1.00 86.31 84 GLU A O 1
ATOM 661 N N . GLY A 1 85 ? 11.011 -3.736 4.574 1.00 85.12 85 GLY A N 1
ATOM 662 C CA . GLY A 1 85 ? 11.830 -3.636 5.772 1.00 85.12 85 GLY A CA 1
ATOM 663 C C . GLY A 1 85 ? 11.399 -2.497 6.702 1.00 85.12 85 GLY A C 1
ATOM 664 O O . GLY A 1 85 ? 11.001 -1.407 6.295 1.00 85.12 85 GLY A O 1
ATOM 665 N N . LYS A 1 86 ? 11.520 -2.745 8.008 1.00 77.69 86 LYS A N 1
ATOM 666 C CA . LYS A 1 86 ? 11.006 -1.856 9.068 1.00 77.69 86 LYS A CA 1
ATOM 667 C C . LYS A 1 86 ? 11.876 -0.620 9.333 1.00 77.69 86 LYS A C 1
ATOM 669 O O . LYS A 1 86 ? 11.424 0.327 9.967 1.00 77.69 86 LYS A O 1
ATOM 674 N N . THR A 1 87 ? 13.133 -0.629 8.892 1.00 74.44 87 THR A N 1
ATOM 675 C CA . THR A 1 87 ? 14.143 0.357 9.321 1.00 74.44 87 THR A CA 1
ATOM 676 C C . THR A 1 87 ? 14.200 1.606 8.435 1.00 74.44 87 THR A C 1
ATOM 678 O O . THR A 1 87 ? 14.640 2.659 8.898 1.00 74.44 87 THR A O 1
ATOM 681 N N . GLY A 1 88 ? 13.760 1.513 7.177 1.00 82.00 88 GLY A N 1
ATOM 682 C CA . GLY A 1 88 ? 13.737 2.647 6.248 1.00 82.00 88 GLY A CA 1
ATOM 683 C C . GLY A 1 88 ? 12.658 3.678 6.592 1.00 82.00 88 GLY A C 1
ATOM 684 O O . GLY A 1 88 ? 11.717 3.381 7.325 1.00 82.00 88 GLY A O 1
ATOM 685 N N . GLU A 1 89 ? 12.758 4.888 6.030 1.00 81.88 89 GLU A N 1
ATOM 686 C CA . GLU A 1 89 ? 11.729 5.933 6.199 1.00 81.88 89 GLU A CA 1
ATOM 687 C C . GLU A 1 89 ? 10.341 5.433 5.784 1.00 81.88 89 GLU A C 1
ATOM 689 O O . GLU A 1 89 ? 9.374 5.607 6.519 1.00 81.88 89 GLU A O 1
ATOM 694 N N . GLY A 1 90 ? 10.266 4.690 4.679 1.00 81.44 90 GLY A N 1
ATOM 695 C CA . GLY A 1 90 ? 9.019 4.075 4.242 1.00 81.44 90 GLY A CA 1
ATOM 696 C C . GLY A 1 90 ? 8.479 2.986 5.176 1.00 81.44 90 GLY A C 1
ATOM 697 O O . GLY A 1 90 ? 7.270 2.868 5.354 1.00 81.44 90 GLY A O 1
ATOM 698 N N . GLY A 1 91 ? 9.359 2.231 5.837 1.00 87.00 91 GLY A N 1
ATOM 699 C CA . GLY A 1 91 ? 8.959 1.270 6.868 1.00 87.00 91 GLY A CA 1
ATOM 700 C C . GLY A 1 91 ? 8.329 1.959 8.080 1.00 87.00 91 GLY A C 1
ATOM 701 O O . GLY A 1 91 ? 7.346 1.467 8.627 1.00 87.00 91 GLY A O 1
ATOM 702 N N . LYS A 1 92 ? 8.825 3.144 8.458 1.00 90.19 92 LYS A N 1
ATOM 703 C CA . LYS A 1 92 ? 8.218 3.955 9.526 1.00 90.19 92 LYS A CA 1
ATOM 704 C C . LYS A 1 92 ? 6.830 4.467 9.137 1.00 90.19 92 LYS A C 1
ATOM 706 O O . LYS A 1 92 ? 5.932 4.434 9.971 1.00 90.19 92 LYS A O 1
ATOM 711 N N . GLU A 1 93 ? 6.643 4.899 7.889 1.00 91.38 93 GLU A N 1
ATOM 712 C CA . GLU A 1 93 ? 5.333 5.336 7.374 1.00 91.38 93 GLU A CA 1
ATOM 713 C C . GLU A 1 93 ? 4.303 4.197 7.328 1.00 91.38 93 GLU A C 1
ATOM 715 O O . GLU A 1 93 ? 3.128 4.403 7.630 1.00 91.38 93 GLU A O 1
ATOM 720 N N . LEU A 1 94 ? 4.725 2.986 6.954 1.00 92.56 94 LEU A N 1
ATOM 721 C CA . LEU A 1 94 ? 3.861 1.804 6.993 1.00 92.56 94 LEU A CA 1
ATOM 722 C C . LEU A 1 94 ? 3.538 1.389 8.432 1.00 92.56 94 LEU A C 1
ATOM 724 O O . LEU A 1 94 ? 2.394 1.051 8.726 1.00 92.56 94 LEU A O 1
ATOM 728 N N . GLY A 1 95 ? 4.529 1.447 9.326 1.00 93.06 95 GLY A N 1
ATOM 729 C CA . GLY A 1 95 ? 4.368 1.123 10.741 1.00 93.06 95 GLY A CA 1
ATOM 730 C C . GLY A 1 95 ? 3.402 2.064 11.458 1.00 93.06 95 GLY A C 1
ATOM 731 O O . GLY A 1 95 ? 2.525 1.596 12.176 1.00 93.06 95 GLY A O 1
ATOM 732 N N . SER A 1 96 ? 3.489 3.373 11.212 1.00 94.38 96 SER A N 1
ATOM 733 C CA . SER A 1 96 ? 2.569 4.339 11.825 1.00 94.38 96 SER A CA 1
ATOM 734 C C . SER A 1 96 ? 1.120 4.133 11.377 1.00 94.38 96 SER A C 1
ATOM 736 O O . SER A 1 96 ? 0.203 4.209 12.194 1.00 94.38 96 SER A O 1
ATOM 738 N N . LEU A 1 97 ? 0.900 3.811 10.097 1.00 94.62 97 LEU A N 1
ATOM 739 C CA . LEU A 1 97 ? -0.434 3.480 9.596 1.00 94.62 97 LEU A CA 1
ATOM 740 C C . LEU A 1 97 ? -0.939 2.143 10.162 1.00 94.62 97 LEU A C 1
ATOM 742 O O . LEU A 1 97 ? -2.127 2.015 10.452 1.00 94.62 97 LEU A O 1
ATOM 746 N N . LEU A 1 98 ? -0.055 1.156 10.341 1.00 95.00 98 LEU A N 1
ATOM 747 C CA . LEU A 1 98 ? -0.399 -0.122 10.966 1.00 95.00 98 LEU A CA 1
ATOM 748 C C . LEU A 1 98 ? -0.875 0.083 12.408 1.00 95.00 98 LEU A C 1
ATOM 750 O O . LEU A 1 98 ? -1.932 -0.427 12.767 1.00 95.00 98 LEU A O 1
ATOM 754 N N . GLU A 1 99 ? -0.158 0.880 13.202 1.00 95.12 99 GLU A N 1
ATOM 755 C CA . GL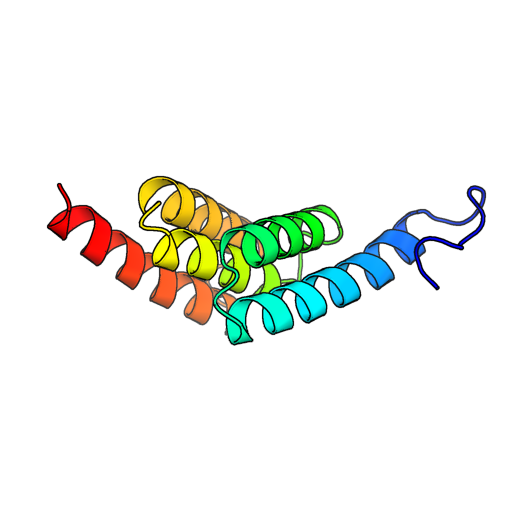U A 1 99 ? -0.561 1.218 14.572 1.00 95.12 99 GLU A CA 1
ATOM 756 C C . GLU A 1 99 ? -1.936 1.908 14.613 1.00 95.12 99 GLU A C 1
ATOM 758 O O . GLU A 1 99 ? -2.772 1.577 15.457 1.00 95.12 99 GLU A O 1
ATOM 763 N N . GLU A 1 100 ? -2.214 2.831 13.683 1.00 94.81 100 GLU A N 1
ATOM 764 C CA . GLU A 1 100 ? -3.531 3.473 13.569 1.00 94.81 100 GLU A CA 1
ATOM 765 C C . GLU A 1 100 ? -4.635 2.442 13.277 1.00 94.81 100 GLU A C 1
ATOM 767 O O . GLU A 1 100 ? -5.685 2.445 13.928 1.00 94.81 100 GLU A O 1
ATOM 772 N N . VAL A 1 101 ? -4.394 1.539 12.321 1.00 95.00 101 VAL A N 1
ATOM 773 C CA . VAL A 1 101 ? -5.332 0.471 11.948 1.00 95.00 101 VAL A CA 1
ATOM 774 C C . VAL A 1 101 ? -5.582 -0.477 13.119 1.00 95.00 101 VAL A C 1
ATOM 776 O O . VAL A 1 101 ? -6.734 -0.821 13.383 1.00 95.00 101 VAL A O 1
ATOM 779 N N . GLU A 1 102 ? -4.547 -0.865 13.862 1.00 94.19 102 GLU A N 1
ATOM 780 C CA . GLU A 1 102 ? -4.682 -1.743 15.027 1.00 94.19 102 GLU A CA 1
ATOM 781 C C . GLU A 1 102 ? -5.487 -1.094 16.155 1.00 94.19 102 GLU A C 1
ATOM 783 O O . GLU A 1 102 ? -6.373 -1.730 16.729 1.00 94.19 102 GLU A O 1
ATOM 788 N N . GLN A 1 103 ? -5.251 0.189 16.438 1.00 94.19 103 GLN A N 1
ATOM 789 C CA . GLN A 1 103 ? -6.038 0.928 17.428 1.00 94.19 103 GLN A CA 1
ATOM 790 C C . GLN A 1 103 ? -7.513 1.037 17.025 1.00 94.19 103 GLN A C 1
ATOM 792 O O . GLN A 1 103 ? -8.400 0.977 17.879 1.00 94.19 103 GLN A O 1
ATOM 797 N N . ARG A 1 104 ? -7.796 1.224 15.731 1.00 92.50 104 ARG A N 1
ATOM 798 C CA . ARG A 1 104 ? -9.169 1.267 15.203 1.00 92.50 104 ARG A CA 1
ATOM 799 C C . ARG A 1 104 ? -9.840 -0.098 15.267 1.00 92.50 104 ARG A C 1
ATOM 801 O O . ARG A 1 104 ? -10.995 -0.165 15.677 1.00 92.50 104 ARG A O 1
ATOM 808 N N . LEU A 1 105 ? -9.111 -1.162 14.936 1.00 92.12 105 LEU A N 1
ATOM 809 C CA . LEU A 1 105 ? -9.592 -2.537 15.032 1.00 92.12 105 LEU A CA 1
ATOM 810 C C . LEU A 1 105 ? -9.975 -2.886 16.478 1.00 92.12 105 LEU A C 1
ATOM 812 O O . LEU A 1 105 ? -11.077 -3.367 16.708 1.00 92.12 105 LEU A O 1
ATOM 816 N N . GLN A 1 106 ? -9.124 -2.552 17.455 1.00 90.31 106 GLN A N 1
ATOM 817 C CA . GLN A 1 106 ? -9.406 -2.776 18.881 1.00 90.31 106 GLN A CA 1
ATOM 818 C C . GLN A 1 106 ? -10.626 -2.003 19.396 1.00 90.31 106 GLN A C 1
ATOM 820 O O . GLN A 1 106 ? -11.300 -2.470 20.302 1.00 90.31 106 GLN A O 1
ATOM 825 N N . LYS A 1 107 ? -10.912 -0.818 18.842 1.00 86.38 107 LYS A N 1
ATOM 826 C CA . LYS A 1 107 ? -12.101 -0.020 19.200 1.00 86.38 107 LYS A CA 1
ATOM 827 C C . LYS A 1 107 ? -13.384 -0.498 18.518 1.00 86.38 107 LYS A C 1
ATOM 829 O O . LYS A 1 107 ? -14.463 -0.075 18.918 1.00 86.38 107 LYS A O 1
ATOM 834 N N . SER A 1 108 ? -13.257 -1.280 17.449 1.00 73.88 108 SER A N 1
ATOM 835 C CA . SER A 1 108 ? -14.376 -1.795 16.659 1.00 73.88 108 SER A CA 1
ATOM 836 C C . SER A 1 108 ? -14.791 -3.217 17.058 1.00 73.88 108 SER A C 1
ATOM 838 O O . SER A 1 108 ? -15.815 -3.682 16.556 1.00 73.88 108 SER A O 1
ATOM 840 N N . ALA A 1 109 ? -13.994 -3.890 17.893 1.00 61.69 109 ALA A N 1
ATOM 841 C C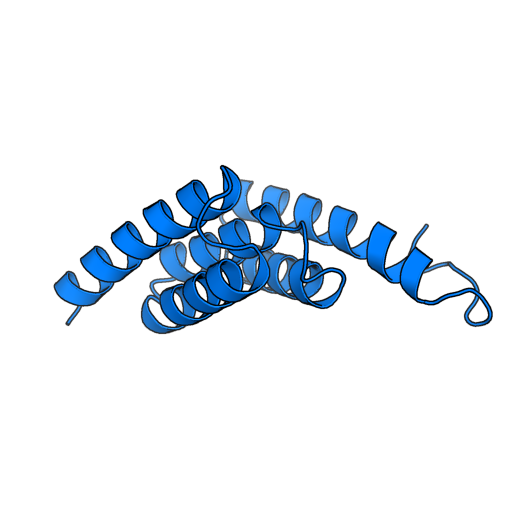A . ALA A 1 109 ? -14.278 -5.191 18.498 1.00 61.69 109 ALA A CA 1
ATOM 842 C C . ALA A 1 109 ? -15.013 -5.020 19.835 1.00 61.69 109 ALA A C 1
ATOM 844 O O . ALA A 1 109 ? -15.904 -5.854 20.114 1.00 61.69 109 ALA A O 1
#

Secondary structure (DSSP, 8-state):
-GGGS-TTS-HHHHHHHHHHHHHHHHHHHHHTT-HHHHHHHHHHHHHH--SS-HHHHHHHHHHHHHTT-HHHHHHHHHHHHHHH-SSSHHHHHHHHHHHHHHHHHHHH-

Organism: NCBI:txid1194566